Protein AF-A0A963JGD2-F1 (afdb_monomer)

Nearest PDB structures (foldseek):
  1wdj-assembly1_C  TM=8.403E-01  e=6.888E-09  Thermus thermophilus
  3ot2-assembly1_B  TM=7.541E-01  e=2.193E-08  Trichormus variabilis ATCC 29413
  6okh-assembly1_B  TM=7.681E-01  e=1.328E-07  Leptospira borgpetersenii serovar Hardjo-bovis str. JB197
  1wdj-assembly1_B  TM=8.251E-01  e=1.346E-06  Thermus thermophilus
  7zrz-assembly1_CP1  TM=4.279E-01  e=3.492E-02  Homo sapiens

Mean predicted aligned error: 2.87 Å

Solvent-accessible surface area (backbone atoms only — not comparable to full-atom values): 7872 Å² total; per-residue (Å²): 96,54,73,68,53,54,76,68,35,76,90,62,54,94,55,72,46,54,73,32,31,38,68,85,34,44,81,45,76,45,73,71,48,72,70,58,54,50,52,47,51,52,52,43,58,57,55,58,70,50,80,72,48,50,65,39,68,65,39,45,22,39,37,92,54,28,39,45,55,29,51,31,29,36,30,40,53,67,63,39,67,74,60,60,87,56,84,53,26,79,45,36,41,45,30,37,27,42,68,57,50,97,88,59,49,73,68,59,52,51,52,53,44,49,40,36,39,76,26,55,18,59,33,30,37,44,34,41,86,91,68,55,74,46,82,47,60,64,82,82,129

pLDDT: mean 95.68, std 4.85, range [54.56, 98.88]

Secondary structure (DSSP, 8-state):
--HHHHHH-GGGTT-SEEEEEETTS-EEEEE--HHHHHHHHHHHHHHTTSSSEEEEEEEEEEETTEEEEEEEEEEEHHHHHHHTT-SSBSS--SEEEEE--TT--HHHHHHHHHHHHHTT-SEEEEE-TTS-EEEE-PPP-

Sequence (141 aa):
MTWADVMAHPQLQDLPFKIELNRWGRIEMSPASNQHGKVQMDLGAELRQRPGGQVIAECSIQTSDGVRVADVAWISDARLAEMGQVTPFPHAPEVCVEIMSPGNSWAAMHIKAGLYLEAGAEEVWIQTLDGQRTVIKPPTG

Structure (mmCIF, N/CA/C/O backbone):
data_AF-A0A963JGD2-F1
#
_entry.id   AF-A0A963JGD2-F1
#
loop_
_atom_site.group_PDB
_atom_site.id
_atom_site.type_symbol
_atom_site.label_atom_id
_atom_site.label_alt_id
_atom_site.label_comp_id
_atom_site.label_asym_id
_atom_site.label_entity_id
_atom_site.label_seq_id
_atom_site.pdbx_PDB_ins_code
_atom_site.Cartn_x
_atom_site.Cartn_y
_atom_site.Cartn_z
_atom_site.occupancy
_atom_site.B_iso_or_equiv
_atom_site.auth_seq_id
_atom_site.auth_comp_id
_atom_site.auth_asym_id
_atom_site.auth_atom_id
_atom_site.pdbx_PDB_model_num
ATOM 1 N N . MET A 1 1 ? 6.480 -0.332 -20.632 1.00 85.94 1 MET A N 1
ATOM 2 C CA . MET A 1 1 ? 6.053 -1.632 -20.084 1.00 85.94 1 MET A CA 1
ATOM 3 C C . MET A 1 1 ? 4.661 -1.455 -19.502 1.00 85.94 1 MET A C 1
ATOM 5 O O . MET A 1 1 ? 4.393 -0.382 -18.973 1.00 85.94 1 MET A O 1
ATOM 9 N N . THR A 1 2 ? 3.784 -2.439 -19.661 1.00 93.81 2 THR A N 1
ATOM 10 C CA . THR A 1 2 ? 2.468 -2.531 -19.009 1.00 93.81 2 THR A CA 1
ATOM 11 C C . THR A 1 2 ? 2.561 -3.394 -17.747 1.00 93.81 2 THR A C 1
ATOM 13 O O . THR A 1 2 ? 3.553 -4.090 -17.548 1.00 93.81 2 THR A O 1
ATOM 16 N N . TRP A 1 3 ? 1.535 -3.393 -16.890 1.00 93.81 3 TRP A N 1
ATOM 17 C CA . TRP A 1 3 ? 1.520 -4.305 -15.737 1.00 93.81 3 TRP A CA 1
ATOM 18 C C . TRP A 1 3 ? 1.468 -5.779 -16.157 1.00 93.81 3 TRP A C 1
ATOM 20 O O . TRP A 1 3 ? 2.122 -6.622 -15.553 1.00 93.81 3 TRP A O 1
ATOM 30 N N . ALA A 1 4 ? 0.761 -6.082 -17.250 1.00 93.31 4 ALA A N 1
ATOM 31 C CA . ALA A 1 4 ? 0.744 -7.422 -17.827 1.00 93.31 4 ALA A CA 1
ATOM 32 C C . ALA A 1 4 ? 2.147 -7.870 -18.270 1.00 93.31 4 ALA A C 1
ATOM 34 O O . ALA A 1 4 ? 2.524 -9.013 -18.026 1.00 93.31 4 ALA A O 1
ATOM 35 N N . ASP A 1 5 ? 2.946 -6.961 -18.842 1.00 94.25 5 ASP A N 1
ATOM 36 C CA . ASP A 1 5 ? 4.339 -7.256 -19.192 1.00 94.25 5 ASP A CA 1
ATOM 37 C C . ASP A 1 5 ? 5.178 -7.552 -17.939 1.00 94.25 5 ASP A C 1
ATOM 39 O O . ASP A 1 5 ? 5.981 -8.480 -17.962 1.00 94.25 5 ASP A O 1
ATOM 43 N N . VAL A 1 6 ? 4.985 -6.798 -16.844 1.00 93.12 6 VAL A N 1
ATOM 44 C CA . VAL A 1 6 ? 5.674 -7.038 -15.559 1.00 93.12 6 VAL A CA 1
ATOM 45 C C . VAL A 1 6 ? 5.356 -8.441 -15.042 1.00 93.12 6 VAL A C 1
ATOM 47 O O . VAL A 1 6 ? 6.274 -9.207 -14.756 1.00 93.12 6 VAL A O 1
ATOM 50 N N . MET A 1 7 ? 4.070 -8.802 -14.988 1.00 92.94 7 MET A N 1
ATOM 51 C CA . MET A 1 7 ? 3.623 -10.115 -14.511 1.00 92.94 7 MET A CA 1
ATOM 52 C C . MET A 1 7 ? 4.059 -11.270 -15.414 1.00 92.94 7 MET A C 1
ATOM 54 O O . MET A 1 7 ? 4.238 -12.380 -14.928 1.00 92.94 7 MET A O 1
ATOM 58 N N . ALA A 1 8 ? 4.230 -11.041 -16.717 1.00 94.25 8 ALA A N 1
ATOM 59 C CA . ALA A 1 8 ? 4.677 -12.068 -17.653 1.00 94.25 8 ALA A CA 1
ATOM 60 C C . ALA A 1 8 ? 6.208 -12.217 -17.706 1.00 94.25 8 ALA A C 1
ATOM 62 O O . ALA A 1 8 ? 6.709 -13.198 -18.260 1.00 94.25 8 ALA A O 1
ATOM 63 N N . HIS A 1 9 ? 6.971 -11.257 -17.169 1.00 94.25 9 HIS A N 1
ATOM 64 C CA . HIS A 1 9 ? 8.422 -11.228 -17.329 1.00 94.25 9 HIS A CA 1
ATOM 65 C C . HIS A 1 9 ? 9.115 -12.248 -16.403 1.00 94.25 9 HIS A C 1
ATOM 67 O O . HIS A 1 9 ? 9.055 -12.092 -15.181 1.00 94.25 9 HIS A O 1
ATOM 73 N N . PRO A 1 10 ? 9.858 -13.245 -16.927 1.00 93.94 10 PRO A N 1
ATOM 74 C CA . PRO A 1 10 ? 10.435 -14.314 -16.102 1.00 93.94 10 PRO A CA 1
ATOM 75 C C . PRO A 1 10 ? 11.452 -13.829 -15.063 1.00 93.94 10 PRO A C 1
ATOM 77 O O . PRO A 1 10 ? 11.548 -14.389 -13.982 1.00 93.94 10 PRO A O 1
ATOM 80 N N . GLN A 1 11 ? 12.207 -12.770 -15.373 1.00 93.94 11 GLN A N 1
ATOM 81 C CA . GLN A 1 11 ? 13.227 -12.232 -14.458 1.00 93.94 11 GLN A CA 1
ATOM 82 C C . GLN A 1 11 ? 12.652 -11.345 -13.345 1.00 93.94 11 GLN A C 1
ATOM 84 O O . GLN A 1 11 ? 13.406 -10.906 -12.484 1.00 93.94 11 GLN A O 1
ATOM 89 N N . LEU A 1 12 ? 11.354 -11.024 -13.399 1.00 93.00 12 LEU A N 1
ATOM 90 C CA . LEU A 1 12 ? 10.680 -10.226 -12.371 1.00 93.00 12 LEU A CA 1
ATOM 91 C C . LEU A 1 12 ? 9.896 -11.096 -11.381 1.00 93.00 12 LEU A C 1
ATOM 93 O O . LEU A 1 12 ? 9.351 -10.569 -10.416 1.00 93.00 12 LEU A O 1
ATOM 97 N N . GLN A 1 13 ? 9.860 -12.411 -11.608 1.00 89.19 13 GLN A N 1
ATOM 98 C CA . GLN A 1 13 ? 9.226 -13.372 -10.712 1.00 89.19 13 GLN A CA 1
ATOM 99 C C . GLN A 1 13 ? 10.103 -13.633 -9.486 1.00 89.19 13 GLN A C 1
ATOM 101 O O . GLN A 1 13 ? 11.331 -13.612 -9.584 1.00 89.19 13 GLN A O 1
ATOM 106 N N . ASP A 1 14 ? 9.461 -13.899 -8.347 1.00 88.25 14 ASP A N 1
ATOM 107 C CA . ASP A 1 14 ? 10.093 -14.344 -7.093 1.00 88.25 14 ASP A CA 1
ATOM 108 C C . ASP A 1 14 ? 11.217 -13.433 -6.570 1.00 88.25 14 ASP A C 1
ATOM 110 O O . ASP A 1 14 ? 12.107 -13.849 -5.823 1.00 88.25 14 ASP A O 1
ATOM 114 N N . LEU A 1 15 ? 11.181 -12.158 -6.955 1.00 90.62 15 LEU A N 1
ATOM 115 C CA . LEU A 1 15 ? 12.125 -11.166 -6.483 1.00 90.62 15 LEU A CA 1
ATOM 116 C C . LEU A 1 15 ? 11.783 -10.724 -5.049 1.00 90.62 15 LEU A C 1
ATOM 118 O O . LEU A 1 15 ? 10.617 -10.481 -4.743 1.00 90.62 15 LEU A O 1
ATOM 122 N N . PRO A 1 16 ? 12.781 -10.502 -4.171 1.00 90.19 16 PRO A N 1
ATOM 123 C CA . PRO A 1 16 ? 12.562 -10.004 -2.810 1.00 90.19 16 PRO A CA 1
ATOM 124 C C . PRO A 1 16 ? 12.323 -8.480 -2.782 1.00 90.19 16 PRO A C 1
ATOM 126 O O . PRO A 1 16 ? 12.761 -7.786 -1.859 1.00 90.19 16 PRO A O 1
ATOM 129 N N . PHE A 1 17 ? 11.683 -7.942 -3.823 1.00 92.56 17 PHE A N 1
ATOM 130 C CA . PHE A 1 17 ? 11.399 -6.522 -3.993 1.00 92.56 17 PHE A CA 1
ATOM 131 C C . PHE A 1 17 ? 9.895 -6.316 -4.165 1.00 92.56 17 PHE A C 1
ATOM 133 O O . PHE A 1 17 ? 9.256 -7.035 -4.931 1.00 92.56 17 PHE A O 1
ATOM 140 N N . LYS A 1 18 ? 9.353 -5.267 -3.540 1.00 94.31 18 LYS A N 1
ATOM 141 C CA . LYS A 1 18 ? 8.080 -4.690 -3.981 1.00 94.31 18 LYS A CA 1
ATOM 142 C C . LYS A 1 18 ? 8.296 -4.061 -5.353 1.00 94.31 18 LYS A C 1
ATOM 144 O O . LYS A 1 18 ? 9.256 -3.307 -5.519 1.00 94.31 18 LYS A O 1
ATOM 149 N N . ILE A 1 19 ? 7.421 -4.366 -6.307 1.00 96.12 19 ILE A N 1
ATOM 150 C CA . ILE A 1 19 ? 7.488 -3.886 -7.691 1.00 96.12 19 ILE A CA 1
ATOM 151 C C . ILE A 1 19 ? 6.295 -2.973 -7.961 1.00 96.12 19 ILE A C 1
ATOM 153 O O . ILE A 1 19 ? 5.151 -3.367 -7.770 1.00 96.12 19 ILE A O 1
ATOM 157 N N . GLU A 1 20 ? 6.563 -1.772 -8.459 1.00 97.19 20 GLU A N 1
ATOM 158 C CA . GLU A 1 20 ? 5.554 -0.810 -8.907 1.00 97.19 20 GLU A CA 1
ATOM 159 C C . GLU A 1 20 ? 5.865 -0.347 -10.336 1.00 97.19 20 GLU A C 1
ATOM 161 O O . GLU A 1 20 ? 6.992 -0.494 -10.817 1.00 97.19 20 GLU A O 1
ATOM 166 N N . LEU A 1 21 ? 4.879 0.224 -11.030 1.00 97.62 21 LEU A N 1
ATOM 167 C CA . LEU A 1 21 ? 5.028 0.685 -12.409 1.00 97.62 21 LEU A CA 1
ATOM 168 C C . LEU A 1 21 ? 4.487 2.103 -12.550 1.00 97.62 21 LEU A C 1
ATOM 170 O O . LEU A 1 21 ? 3.284 2.314 -12.442 1.00 97.62 21 LEU A O 1
ATOM 174 N N . ASN A 1 22 ? 5.354 3.069 -12.843 1.00 96.69 22 ASN A N 1
ATOM 175 C CA . ASN A 1 22 ? 4.919 4.458 -12.984 1.00 96.69 22 ASN A CA 1
ATOM 176 C C . ASN A 1 22 ? 4.307 4.767 -14.368 1.00 96.69 22 ASN A C 1
ATOM 178 O O . ASN A 1 22 ? 4.368 3.951 -15.292 1.00 96.69 22 ASN A O 1
ATOM 182 N N . ARG A 1 23 ? 3.785 5.988 -14.557 1.00 95.88 23 ARG A N 1
ATOM 183 C CA . ARG A 1 23 ? 3.115 6.430 -15.800 1.00 95.88 23 ARG A CA 1
ATOM 184 C C . ARG A 1 23 ? 3.987 6.386 -17.050 1.00 95.88 23 ARG A C 1
ATOM 186 O O . ARG A 1 23 ? 3.476 6.396 -18.163 1.00 95.88 23 ARG A O 1
ATOM 193 N N . TRP A 1 24 ? 5.306 6.347 -16.878 1.00 96.75 24 TRP A N 1
ATOM 194 C CA . TRP A 1 24 ? 6.268 6.228 -17.974 1.00 96.75 24 TRP A CA 1
ATOM 195 C C . TRP A 1 24 ? 6.595 4.769 -18.308 1.00 96.75 24 TRP A C 1
ATOM 197 O O . TRP A 1 24 ? 7.491 4.503 -19.111 1.00 96.75 24 TRP A O 1
ATOM 207 N N . GLY A 1 25 ? 5.905 3.815 -17.678 1.00 94.94 25 GLY A N 1
ATOM 208 C CA . GLY A 1 25 ? 6.146 2.389 -17.831 1.00 94.94 25 GLY A CA 1
ATOM 209 C C . GLY A 1 25 ? 7.509 1.959 -17.292 1.00 94.94 25 GLY A C 1
ATOM 210 O O . GLY A 1 25 ? 8.085 1.013 -17.837 1.00 94.94 25 GLY A O 1
ATOM 211 N N . ARG A 1 26 ? 8.043 2.672 -16.286 1.00 96.81 26 ARG A N 1
ATOM 212 C CA . ARG A 1 26 ? 9.291 2.324 -15.592 1.00 96.81 26 ARG A CA 1
ATOM 213 C C . ARG A 1 26 ? 8.981 1.591 -14.298 1.00 96.81 26 ARG A C 1
ATOM 215 O O . ARG A 1 26 ? 8.106 2.016 -13.545 1.00 96.81 26 ARG A O 1
ATOM 222 N N . ILE A 1 27 ? 9.739 0.527 -14.058 1.00 96.56 27 ILE A N 1
ATOM 223 C CA . ILE A 1 27 ? 9.653 -0.237 -12.822 1.00 96.56 27 ILE A CA 1
ATOM 224 C C . ILE A 1 27 ? 10.340 0.535 -11.698 1.00 96.56 27 ILE A C 1
ATOM 226 O O . ILE A 1 27 ? 11.468 1.006 -11.855 1.00 96.56 27 ILE A O 1
ATOM 230 N N . GLU A 1 28 ? 9.667 0.613 -10.561 1.00 94.88 28 GLU A N 1
ATOM 231 C CA . GLU A 1 28 ? 10.214 1.098 -9.301 1.00 94.88 28 GLU A CA 1
ATOM 232 C C . GLU A 1 28 ? 10.250 -0.077 -8.322 1.00 94.88 28 GLU A C 1
ATOM 234 O O . GLU A 1 28 ? 9.266 -0.800 -8.182 1.00 94.88 28 GLU A O 1
ATOM 239 N N . MET A 1 29 ? 11.405 -0.302 -7.688 1.00 94.06 29 MET A N 1
ATOM 240 C CA . MET A 1 29 ? 11.613 -1.427 -6.778 1.00 94.06 29 MET A CA 1
ATOM 241 C C . MET A 1 29 ? 12.049 -0.945 -5.405 1.00 94.06 29 MET A C 1
ATOM 243 O O . MET A 1 29 ? 12.915 -0.076 -5.297 1.00 94.06 29 MET A O 1
ATOM 247 N N . SER A 1 30 ? 11.494 -1.560 -4.365 1.00 91.62 30 SER A N 1
ATOM 248 C CA . SER A 1 30 ? 11.943 -1.368 -2.984 1.00 91.62 30 SER A CA 1
ATOM 249 C C . SER A 1 30 ? 12.291 -2.721 -2.360 1.00 91.62 30 SER A C 1
ATOM 251 O O . SER A 1 30 ? 11.486 -3.645 -2.470 1.00 91.62 30 SER A O 1
ATOM 253 N N . PRO A 1 31 ? 13.474 -2.882 -1.737 1.00 92.38 31 PRO A N 1
ATOM 254 C CA . PRO A 1 31 ? 13.862 -4.144 -1.113 1.00 92.38 31 PRO A CA 1
ATOM 255 C C . PRO A 1 31 ? 12.999 -4.453 0.102 1.00 92.38 31 PRO A C 1
ATOM 257 O O . PRO A 1 31 ? 12.681 -3.560 0.889 1.00 92.38 31 PRO A O 1
ATOM 260 N N . ALA A 1 32 ? 12.700 -5.735 0.297 1.00 92.19 32 ALA A N 1
ATOM 261 C CA . ALA A 1 32 ? 12.152 -6.205 1.557 1.00 92.19 32 ALA A CA 1
ATOM 262 C C . ALA A 1 32 ? 13.120 -5.902 2.716 1.00 92.19 32 ALA A C 1
ATOM 264 O O . ALA A 1 32 ? 14.343 -6.020 2.590 1.00 92.19 32 ALA A O 1
ATOM 265 N N . SER A 1 33 ? 12.569 -5.545 3.876 1.00 93.50 33 SER A N 1
ATOM 266 C CA 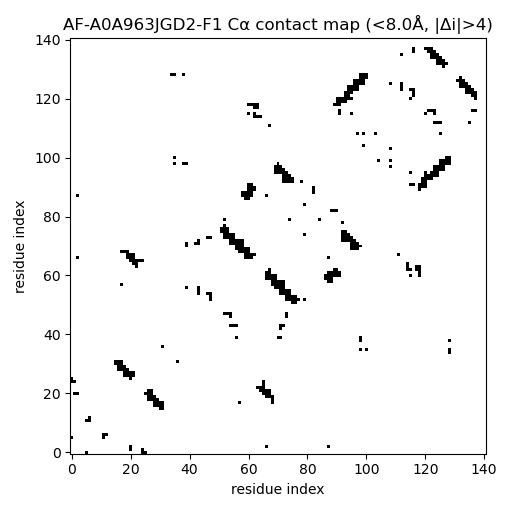. SER A 1 33 ? 13.326 -5.444 5.124 1.00 93.50 33 SER A CA 1
ATOM 267 C C . SER A 1 33 ? 12.511 -5.997 6.288 1.00 93.50 33 SER A C 1
ATOM 269 O O . SER A 1 33 ? 11.291 -5.853 6.328 1.00 93.50 33 SER A O 1
ATOM 271 N N . ASN A 1 34 ? 13.183 -6.611 7.265 1.00 95.06 34 ASN A N 1
ATOM 272 C CA . ASN A 1 34 ? 12.502 -7.272 8.384 1.00 95.06 34 ASN A CA 1
ATOM 273 C C . ASN A 1 34 ? 11.676 -6.299 9.238 1.00 95.06 34 ASN A C 1
ATOM 275 O O . ASN A 1 34 ? 10.600 -6.658 9.709 1.00 95.06 34 ASN A O 1
ATOM 279 N N . GLN A 1 35 ? 12.166 -5.070 9.437 1.00 95.44 35 GLN 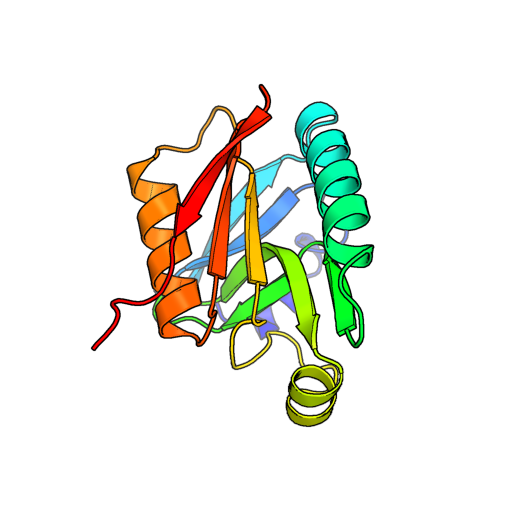A N 1
ATOM 280 C CA . GLN A 1 35 ? 11.436 -4.064 10.208 1.00 95.44 35 GLN A CA 1
ATOM 281 C C . GLN A 1 35 ? 10.164 -3.620 9.476 1.00 95.44 35 GLN A C 1
ATOM 283 O O . GLN A 1 35 ? 9.119 -3.507 10.110 1.00 95.44 35 GLN A O 1
ATOM 288 N N . HIS A 1 36 ? 10.238 -3.413 8.157 1.00 96.19 36 HIS A N 1
ATOM 289 C CA . HIS A 1 36 ? 9.068 -3.076 7.340 1.00 96.19 36 HIS A CA 1
ATOM 290 C C . HIS A 1 36 ? 8.041 -4.214 7.361 1.00 96.19 36 HIS A C 1
ATOM 292 O O . HIS A 1 36 ? 6.897 -3.978 7.737 1.00 96.19 36 HIS A O 1
ATOM 298 N N . GLY A 1 37 ? 8.472 -5.459 7.126 1.00 96.62 37 GLY A N 1
ATOM 299 C CA . GLY A 1 37 ? 7.585 -6.626 7.171 1.00 96.62 37 GLY A CA 1
ATOM 300 C C . GLY A 1 37 ? 6.922 -6.842 8.538 1.00 96.62 37 GLY A C 1
ATOM 301 O O . GLY A 1 37 ? 5.751 -7.206 8.611 1.00 96.62 37 GLY A O 1
ATOM 302 N N . LYS A 1 38 ? 7.622 -6.557 9.647 1.00 97.56 38 LYS A N 1
ATOM 303 C CA . LYS A 1 38 ? 7.010 -6.582 10.986 1.00 97.56 38 LYS A CA 1
ATOM 304 C C . LYS A 1 38 ? 5.889 -5.544 11.110 1.00 97.56 38 LYS A C 1
ATOM 306 O O . LYS A 1 38 ? 4.786 -5.893 11.518 1.00 97.56 38 LYS A O 1
ATOM 311 N N . VAL A 1 39 ? 6.158 -4.294 10.725 1.00 98.19 39 VAL A N 1
ATOM 312 C CA . VAL A 1 39 ? 5.163 -3.208 10.767 1.00 98.19 39 VAL A CA 1
ATOM 313 C C . VAL A 1 39 ? 3.970 -3.526 9.859 1.00 98.19 39 VAL A C 1
ATOM 315 O O . VAL A 1 39 ? 2.828 -3.317 10.259 1.00 98.19 39 VAL A O 1
ATOM 318 N N . GLN A 1 40 ? 4.212 -4.100 8.680 1.00 98.25 40 GLN A N 1
ATOM 319 C CA . GLN A 1 40 ? 3.171 -4.562 7.759 1.00 98.25 40 GLN A CA 1
ATOM 320 C C . GLN A 1 40 ? 2.240 -5.587 8.418 1.00 98.25 40 GLN A C 1
A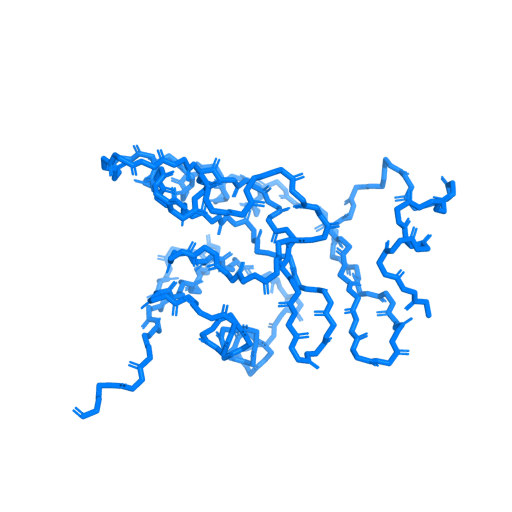TOM 322 O O . GLN A 1 40 ? 1.018 -5.469 8.318 1.00 98.25 40 GLN A O 1
ATOM 327 N N . MET A 1 41 ? 2.797 -6.560 9.146 1.00 98.25 41 MET A N 1
ATOM 328 C CA . MET A 1 41 ? 2.004 -7.560 9.862 1.00 98.25 41 MET A CA 1
ATOM 329 C C . MET A 1 41 ? 1.203 -6.965 11.021 1.00 98.25 41 MET A C 1
ATOM 331 O O . MET A 1 41 ? 0.035 -7.327 11.186 1.00 98.25 41 MET A O 1
ATOM 335 N N . ASP A 1 42 ? 1.792 -6.043 11.784 1.00 98.31 42 ASP A N 1
ATOM 336 C CA . ASP A 1 42 ? 1.119 -5.364 12.897 1.00 98.31 42 ASP A CA 1
ATOM 337 C C . ASP A 1 42 ? -0.072 -4.526 12.388 1.00 98.31 42 ASP A C 1
ATOM 339 O O . ASP A 1 42 ? -1.189 -4.649 12.896 1.00 98.31 42 ASP A O 1
ATOM 343 N N . LEU A 1 43 ? 0.127 -3.751 11.315 1.00 98.62 43 LEU A N 1
ATOM 344 C CA . LEU A 1 43 ? -0.932 -2.972 10.659 1.00 98.62 43 LEU A CA 1
ATOM 345 C C . LEU A 1 43 ? -2.014 -3.864 10.048 1.00 98.62 43 LEU A C 1
ATOM 347 O O . LEU A 1 43 ? -3.203 -3.568 10.152 1.00 98.62 43 LEU A O 1
ATOM 351 N N . GLY A 1 44 ? -1.619 -4.975 9.423 1.00 98.62 44 GLY A N 1
ATOM 352 C CA . GLY A 1 44 ? -2.566 -5.946 8.892 1.00 98.62 44 GLY A CA 1
ATOM 353 C C . GLY A 1 44 ? -3.416 -6.584 9.991 1.00 98.62 44 GLY A C 1
ATOM 354 O O . GLY A 1 44 ? -4.615 -6.783 9.805 1.00 98.62 44 GLY A O 1
ATOM 355 N N . ALA A 1 45 ? -2.831 -6.881 11.154 1.00 98.44 45 ALA A N 1
ATOM 356 C CA . ALA A 1 45 ? -3.565 -7.385 12.313 1.00 98.44 45 ALA A CA 1
ATOM 357 C C . ALA A 1 45 ? -4.531 -6.339 12.888 1.00 98.44 45 ALA A C 1
ATOM 359 O O . ALA A 1 45 ? -5.652 -6.692 13.248 1.00 98.44 45 ALA A O 1
ATOM 360 N N . GLU A 1 46 ? -4.131 -5.067 12.931 1.00 98.31 46 GLU A N 1
ATOM 361 C CA . GLU A 1 46 ? -5.008 -3.963 13.326 1.00 98.31 46 GLU A CA 1
ATOM 362 C C . GLU A 1 46 ? -6.200 -3.825 12.370 1.00 98.31 46 GLU A C 1
ATOM 364 O O . GLU A 1 46 ? -7.351 -3.838 12.804 1.00 98.31 46 GLU A O 1
ATOM 369 N N . LEU A 1 47 ? -5.950 -3.766 11.059 1.00 98.31 47 LEU A N 1
ATOM 370 C CA . LEU A 1 47 ? -7.009 -3.628 10.059 1.00 98.31 47 LEU A CA 1
ATOM 371 C C . LEU A 1 47 ? -7.967 -4.824 10.035 1.00 98.31 47 LEU A C 1
ATOM 373 O O . LEU A 1 47 ? -9.157 -4.635 9.792 1.00 98.31 47 LEU A O 1
ATOM 377 N N . ARG A 1 48 ? -7.494 -6.038 10.353 1.00 97.50 48 ARG A N 1
ATOM 378 C CA . ARG A 1 48 ? -8.351 -7.233 10.479 1.00 97.50 48 ARG A CA 1
ATOM 379 C C . ARG A 1 48 ? -9.397 -7.126 11.588 1.00 97.50 48 ARG A C 1
ATOM 381 O O . ARG A 1 48 ? -10.345 -7.902 11.580 1.00 97.50 48 ARG A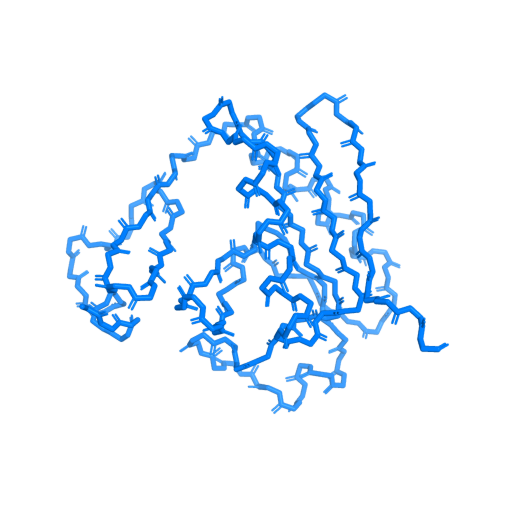 O 1
ATOM 388 N N . GLN A 1 49 ? -9.248 -6.199 12.535 1.00 97.69 49 GLN A N 1
ATOM 389 C CA . GLN A 1 49 ? -10.259 -5.966 13.570 1.00 97.69 49 GLN A CA 1
ATOM 390 C C . GLN A 1 49 ? -11.503 -5.249 13.021 1.00 97.69 49 GLN A C 1
ATOM 392 O O . GLN A 1 49 ? -12.546 -5.252 13.677 1.00 97.69 49 GLN A O 1
ATOM 397 N N . ARG A 1 50 ? -11.421 -4.639 11.829 1.00 96.94 50 ARG A N 1
ATOM 398 C CA . ARG A 1 50 ? -12.567 -4.001 11.170 1.00 96.94 50 ARG A CA 1
ATOM 399 C C . ARG A 1 50 ? -13.519 -5.086 10.635 1.00 96.94 50 ARG A C 1
ATOM 401 O O . ARG A 1 50 ? -13.070 -5.968 9.901 1.00 96.94 50 ARG A O 1
ATOM 408 N N . PRO A 1 51 ? -14.819 -5.045 10.977 1.00 95.69 51 PRO A N 1
ATOM 409 C CA . PRO A 1 51 ? -15.781 -6.048 10.526 1.00 95.69 51 PRO A CA 1
ATOM 410 C C . PRO A 1 51 ? -16.133 -5.880 9.040 1.00 95.69 51 PRO A C 1
ATOM 412 O O . PRO A 1 51 ? -16.104 -4.767 8.523 1.00 95.69 51 PRO A O 1
ATOM 415 N N . GLY A 1 52 ? -16.547 -6.972 8.386 1.00 96.44 52 GLY A N 1
ATOM 416 C CA . GLY A 1 52 ? -17.149 -6.935 7.043 1.00 96.44 52 GLY A CA 1
ATOM 417 C C . GLY A 1 52 ? -16.171 -6.622 5.910 1.00 96.44 52 GLY A C 1
ATOM 418 O O . GLY A 1 52 ? -16.498 -5.844 5.012 1.00 96.44 52 GLY A O 1
ATOM 419 N N . GLY A 1 53 ? -14.961 -7.175 5.974 1.00 97.06 53 GLY A N 1
ATOM 420 C CA . GLY A 1 53 ? -13.960 -6.990 4.935 1.00 97.06 53 GLY A CA 1
ATOM 421 C C . GLY A 1 53 ? -12.735 -7.877 5.105 1.00 97.06 53 GLY A C 1
ATOM 422 O O . GLY A 1 53 ? -12.634 -8.684 6.032 1.00 97.06 53 GLY A O 1
ATOM 423 N N . GLN A 1 54 ? -11.783 -7.699 4.197 1.00 97.69 54 GLN A N 1
ATOM 424 C CA . GLN A 1 54 ? -10.550 -8.470 4.114 1.00 97.69 54 GLN A CA 1
ATOM 425 C C . GLN A 1 54 ? -9.330 -7.552 4.132 1.00 97.69 54 GLN A C 1
ATOM 427 O O . GLN A 1 54 ? -9.391 -6.392 3.733 1.00 97.69 54 GLN A O 1
ATOM 432 N N . VAL A 1 55 ? -8.203 -8.096 4.591 1.00 98.50 55 VAL A N 1
ATOM 433 C CA . VAL A 1 55 ? -6.905 -7.415 4.559 1.00 98.50 55 VAL A CA 1
ATOM 434 C C . VAL A 1 55 ? -6.031 -8.056 3.496 1.00 98.50 55 VAL A C 1
ATOM 436 O O . VAL A 1 55 ? -5.845 -9.274 3.502 1.00 98.50 55 VAL A O 1
ATOM 439 N N . ILE A 1 56 ? -5.474 -7.225 2.623 1.00 97.88 56 ILE A N 1
ATOM 440 C CA . ILE A 1 56 ? -4.612 -7.622 1.512 1.00 97.88 56 ILE A CA 1
ATOM 441 C C . ILE A 1 56 ? -3.239 -6.988 1.735 1.00 97.88 56 ILE A C 1
ATOM 443 O O . ILE A 1 56 ? -3.138 -5.782 1.953 1.00 97.88 56 ILE A 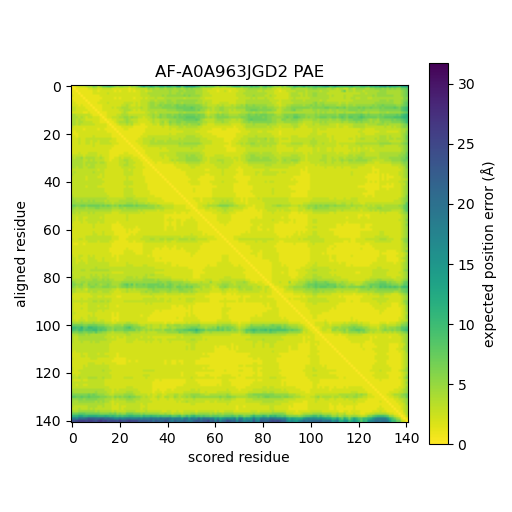O 1
ATOM 447 N N . ALA A 1 57 ? -2.191 -7.806 1.703 1.00 97.44 57 ALA A N 1
ATOM 448 C CA . ALA A 1 57 ? -0.813 -7.330 1.644 1.00 97.44 57 ALA A CA 1
ATOM 449 C C . ALA A 1 57 ? -0.408 -7.134 0.178 1.00 97.44 57 ALA A C 1
ATOM 451 O O . ALA A 1 57 ? -0.885 -7.878 -0.678 1.00 97.44 57 ALA A O 1
ATOM 452 N N . GLU A 1 58 ? 0.469 -6.167 -0.095 1.00 96.81 58 GLU A N 1
ATOM 453 C CA . GLU A 1 58 ? 0.982 -5.890 -1.449 1.00 96.81 58 GLU A CA 1
ATOM 454 C C . GLU A 1 58 ? -0.150 -5.707 -2.482 1.00 96.81 58 GLU A C 1
ATOM 456 O O . GLU A 1 58 ? -0.200 -6.342 -3.538 1.00 96.81 58 GLU A O 1
ATOM 461 N N . CYS A 1 59 ? -1.110 -4.838 -2.158 1.00 97.88 59 CYS A N 1
ATOM 462 C CA . CYS A 1 59 ? -2.312 -4.632 -2.958 1.00 97.88 59 CYS A CA 1
ATOM 463 C C . CYS A 1 59 ? -2.017 -3.761 -4.190 1.00 97.88 59 CYS A C 1
ATOM 465 O O . CYS A 1 59 ? -1.835 -2.548 -4.069 1.00 97.88 59 CYS A O 1
ATOM 467 N N . SER A 1 60 ? -1.974 -4.373 -5.379 1.00 98.12 60 SER A N 1
ATOM 468 C CA . SER A 1 60 ? -1.766 -3.676 -6.655 1.00 98.12 60 SER A CA 1
ATOM 469 C C . SER A 1 60 ? -3.019 -2.920 -7.104 1.00 98.12 60 SER A C 1
ATOM 471 O O . SER A 1 60 ? -4.068 -3.534 -7.308 1.00 98.12 60 SER A O 1
ATOM 473 N N . ILE A 1 61 ? -2.893 -1.614 -7.325 1.00 98.56 61 ILE A N 1
ATOM 474 C CA . ILE A 1 61 ? -3.984 -0.693 -7.651 1.00 98.56 61 ILE A CA 1
ATOM 475 C C . ILE A 1 61 ? -3.617 0.082 -8.918 1.00 98.56 61 ILE A C 1
ATOM 477 O O . ILE A 1 61 ? -2.525 0.650 -9.028 1.00 98.56 61 ILE A O 1
ATOM 481 N N . GLN A 1 62 ? -4.535 0.123 -9.880 1.00 98.19 62 GLN A N 1
ATOM 482 C CA . GLN A 1 62 ? -4.428 0.995 -11.041 1.00 98.19 62 GLN A CA 1
ATOM 483 C C . GLN A 1 62 ? -4.675 2.446 -10.613 1.00 98.19 62 GLN A C 1
ATOM 485 O O . GLN A 1 62 ? -5.701 2.772 -10.027 1.00 98.19 62 GLN A O 1
ATOM 490 N N . THR A 1 63 ? -3.738 3.330 -10.941 1.00 98.38 63 THR A N 1
ATOM 491 C CA . THR A 1 63 ? -3.805 4.769 -10.650 1.00 98.38 63 THR A CA 1
ATOM 492 C C . THR A 1 63 ? -3.541 5.587 -11.915 1.00 98.38 63 THR A C 1
ATOM 494 O O . THR A 1 63 ? -3.138 5.042 -12.952 1.00 98.38 63 THR A O 1
ATOM 497 N N . SER A 1 64 ? -3.722 6.908 -11.829 1.00 97.56 64 SER A N 1
ATOM 498 C CA . SER A 1 64 ? -3.344 7.853 -12.889 1.00 97.56 64 SER A CA 1
ATOM 499 C C . SER A 1 64 ? -1.829 7.874 -13.156 1.00 97.56 64 SER A C 1
ATOM 501 O O . SER A 1 64 ? -1.396 8.214 -14.258 1.00 97.56 64 SER A O 1
ATOM 503 N N . ASP A 1 65 ? -1.015 7.440 -12.186 1.00 97.38 65 ASP A N 1
ATOM 504 C CA . ASP A 1 65 ? 0.438 7.339 -12.308 1.00 97.38 65 ASP A CA 1
ATOM 505 C C . ASP A 1 65 ? 0.922 5.919 -12.650 1.00 97.38 65 ASP A C 1
ATOM 507 O O . ASP A 1 65 ? 2.087 5.611 -12.439 1.00 97.38 65 ASP A O 1
ATOM 511 N N . GLY A 1 66 ? 0.059 5.036 -13.159 1.00 97.88 66 GLY A N 1
ATOM 512 C CA . GLY A 1 66 ? 0.389 3.627 -13.406 1.00 97.88 66 GLY A CA 1
ATOM 513 C C . GLY A 1 66 ? -0.057 2.711 -12.263 1.00 97.88 66 GLY A C 1
ATOM 514 O O . GLY A 1 66 ? -1.048 3.001 -11.597 1.00 97.88 66 GLY A O 1
ATOM 515 N N . VAL A 1 67 ? 0.626 1.587 -12.045 1.00 98.38 67 VAL A N 1
ATOM 516 C CA . VAL A 1 67 ? 0.271 0.635 -10.980 1.00 98.38 67 VAL A CA 1
ATOM 517 C C . VAL A 1 67 ? 1.089 0.911 -9.731 1.00 98.38 67 VAL A C 1
ATOM 519 O O . VAL A 1 67 ? 2.320 0.826 -9.743 1.00 98.38 67 VAL A O 1
ATOM 522 N N . ARG A 1 68 ? 0.377 1.214 -8.646 1.00 98.31 68 ARG A N 1
ATOM 523 C CA . ARG A 1 68 ? 0.939 1.402 -7.311 1.00 98.31 68 ARG A CA 1
ATOM 524 C C . ARG A 1 68 ? 0.535 0.254 -6.408 1.00 98.31 68 ARG A C 1
ATOM 526 O O . ARG A 1 68 ? -0.544 -0.306 -6.568 1.00 98.31 68 ARG A O 1
ATOM 533 N N . VAL A 1 69 ? 1.427 -0.117 -5.499 1.00 98.25 69 VAL A N 1
ATOM 534 C CA . VAL A 1 69 ? 1.235 -1.265 -4.609 1.00 98.25 69 VAL A CA 1
ATOM 535 C C . VAL A 1 69 ? 1.229 -0.780 -3.167 1.00 98.25 69 VAL A C 1
ATOM 537 O O . VAL A 1 69 ? 2.263 -0.319 -2.665 1.00 98.25 69 VAL A O 1
ATOM 540 N N . ALA A 1 70 ? 0.058 -0.862 -2.532 1.00 98.50 70 ALA A N 1
ATOM 541 C CA . ALA A 1 70 ? -0.109 -0.541 -1.120 1.00 98.50 70 ALA A CA 1
ATOM 542 C C . ALA A 1 70 ? 0.488 -1.662 -0.268 1.00 98.50 70 ALA A C 1
ATOM 544 O O . ALA A 1 70 ? 0.227 -2.837 -0.533 1.00 98.50 70 ALA A O 1
ATOM 545 N N . ASP A 1 71 ? 1.257 -1.307 0.764 1.00 9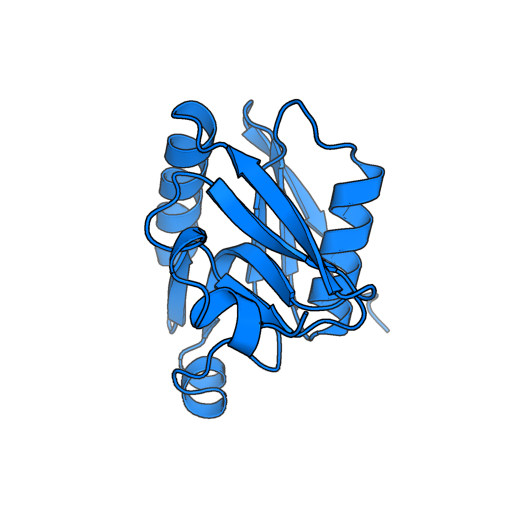8.50 71 ASP A N 1
ATOM 546 C CA . ASP A 1 71 ? 1.880 -2.301 1.651 1.00 98.50 71 ASP A CA 1
ATOM 547 C C . ASP A 1 71 ? 0.802 -3.134 2.353 1.00 98.50 71 ASP A C 1
ATOM 549 O O . ASP A 1 71 ? 0.897 -4.359 2.451 1.00 98.50 71 ASP A O 1
ATOM 553 N N . VAL A 1 72 ? -0.261 -2.467 2.809 1.00 98.75 72 VAL A N 1
ATOM 554 C CA . VAL A 1 72 ? -1.450 -3.106 3.375 1.00 98.75 72 VAL A CA 1
ATOM 555 C C . VAL A 1 72 ? -2.685 -2.369 2.883 1.00 98.75 72 VAL A C 1
ATOM 557 O O . VAL A 1 72 ? -2.692 -1.145 2.792 1.00 98.75 72 VAL A O 1
ATOM 560 N N . ALA A 1 73 ? -3.756 -3.098 2.608 1.00 98.75 73 ALA A N 1
ATOM 561 C CA . ALA A 1 73 ? -5.059 -2.521 2.342 1.00 98.75 73 ALA A CA 1
ATOM 562 C C . ALA A 1 73 ? -6.154 -3.270 3.102 1.00 98.75 73 ALA A C 1
ATOM 564 O O . ALA A 1 73 ? -6.050 -4.478 3.319 1.00 98.75 73 ALA A O 1
ATOM 565 N N . TRP A 1 74 ? -7.211 -2.556 3.481 1.00 98.81 74 TRP A N 1
ATOM 566 C CA . TRP A 1 74 ? -8.472 -3.154 3.908 1.00 98.81 74 TRP A CA 1
ATOM 567 C C . TRP A 1 74 ? -9.542 -2.844 2.870 1.00 98.81 74 TRP A C 1
ATOM 569 O O . TRP A 1 74 ? -9.690 -1.693 2.455 1.00 98.81 74 TRP A O 1
ATOM 579 N N . ILE A 1 75 ? -10.267 -3.883 2.472 1.00 98.50 75 ILE A N 1
ATOM 580 C CA . ILE A 1 75 ? -11.339 -3.825 1.486 1.00 98.50 75 ILE A CA 1
ATOM 581 C C . ILE A 1 75 ? -12.620 -4.396 2.087 1.00 98.50 75 ILE A C 1
ATOM 583 O O . ILE A 1 75 ? -12.583 -5.478 2.676 1.00 98.50 75 ILE A O 1
ATOM 587 N N . SER A 1 76 ? -13.749 -3.703 1.943 1.00 98.31 76 SER A N 1
ATOM 588 C CA . SER A 1 76 ? -15.038 -4.243 2.393 1.00 98.31 76 SER A CA 1
ATOM 589 C C . SER A 1 76 ? -15.476 -5.443 1.549 1.00 98.31 76 SER A C 1
ATOM 591 O O . SER A 1 76 ? -15.118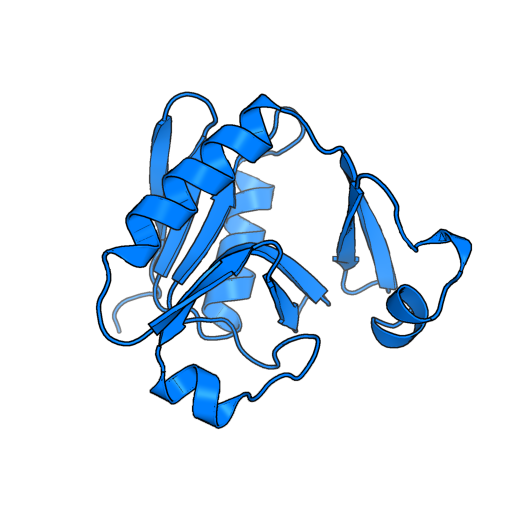 -5.561 0.376 1.00 98.31 76 SER A O 1
ATOM 593 N N . ASP A 1 77 ? -16.309 -6.323 2.111 1.00 97.94 77 ASP A N 1
ATOM 594 C CA . ASP A 1 77 ? -16.861 -7.459 1.357 1.00 97.94 77 ASP A CA 1
ATOM 595 C C . ASP A 1 77 ? -17.668 -6.995 0.132 1.00 97.94 77 ASP A C 1
ATOM 597 O O . ASP A 1 77 ? -17.649 -7.648 -0.911 1.00 97.94 77 ASP A O 1
ATOM 601 N N . ALA A 1 78 ? -18.339 -5.842 0.234 1.00 97.50 78 ALA A N 1
ATOM 602 C CA . ALA A 1 78 ? -19.096 -5.246 -0.864 1.00 97.50 78 ALA A CA 1
ATOM 603 C C . ALA A 1 78 ? -18.175 -4.777 -2.001 1.00 97.50 78 ALA A C 1
ATOM 605 O O . ALA A 1 78 ? -18.355 -5.197 -3.144 1.00 97.50 78 ALA A O 1
ATOM 606 N N . ARG A 1 79 ? -17.144 -3.979 -1.691 1.00 97.25 79 ARG A N 1
ATOM 607 C CA . ARG A 1 79 ? -16.189 -3.493 -2.699 1.00 97.25 79 ARG A CA 1
ATOM 608 C C . ARG A 1 79 ? -15.369 -4.634 -3.302 1.00 97.25 79 ARG A C 1
ATOM 610 O O . ARG A 1 79 ? -15.069 -4.622 -4.495 1.00 97.25 79 ARG A O 1
ATOM 617 N N . LEU A 1 80 ? -15.050 -5.661 -2.513 1.00 96.88 80 LEU A N 1
ATOM 618 C CA . LEU A 1 80 ? -14.390 -6.862 -3.021 1.00 96.88 80 LEU A CA 1
ATOM 619 C C . LEU A 1 80 ? -15.296 -7.659 -3.968 1.00 96.88 80 LEU A C 1
ATOM 621 O O . LEU A 1 80 ? -14.815 -8.146 -4.989 1.00 96.88 80 LEU A O 1
ATOM 625 N N . ALA A 1 81 ? -16.593 -7.777 -3.673 1.00 96.69 81 ALA A N 1
ATOM 626 C CA . ALA A 1 81 ? -17.542 -8.441 -4.566 1.00 96.69 81 ALA A CA 1
ATOM 627 C C . ALA A 1 81 ? -17.670 -7.722 -5.921 1.00 96.69 81 ALA A C 1
ATOM 629 O O . ALA A 1 81 ? -17.843 -8.382 -6.944 1.00 96.69 81 ALA A O 1
ATOM 630 N N . GLU A 1 82 ? -17.542 -6.392 -5.940 1.00 95.44 82 GLU A N 1
ATOM 631 C CA . GLU A 1 82 ? -17.548 -5.587 -7.167 1.00 95.44 82 GLU A CA 1
ATOM 632 C C . GLU A 1 82 ? -16.263 -5.752 -7.992 1.00 95.44 82 GLU A C 1
ATOM 634 O O . GLU A 1 82 ? -16.328 -5.899 -9.212 1.00 95.44 82 GLU A O 1
ATOM 639 N N . MET A 1 83 ? -15.092 -5.741 -7.345 1.00 93.88 83 MET A N 1
ATOM 640 C CA . MET A 1 83 ? -13.801 -5.809 -8.046 1.00 93.88 83 MET A CA 1
ATOM 641 C C . MET A 1 83 ? -13.355 -7.239 -8.381 1.00 93.88 83 MET A C 1
ATOM 643 O O . MET A 1 83 ? -12.566 -7.444 -9.306 1.00 93.88 83 MET A O 1
ATOM 647 N N . GLY A 1 84 ? -13.847 -8.245 -7.658 1.00 92.38 84 GLY A N 1
ATOM 648 C CA . GLY A 1 84 ? -13.446 -9.638 -7.829 1.00 92.38 84 GLY A CA 1
ATOM 649 C C . GLY A 1 84 ? -11.974 -9.873 -7.472 1.00 92.38 84 GLY A C 1
ATOM 650 O O . GLY A 1 84 ? -11.476 -9.380 -6.466 1.00 92.38 84 GLY A O 1
ATOM 651 N N . GLN A 1 85 ? -11.273 -10.660 -8.293 1.00 89.94 85 GLN A N 1
ATOM 652 C CA . GLN A 1 85 ? -9.861 -11.035 -8.092 1.00 89.94 85 GLN A CA 1
ATOM 653 C C . GLN A 1 85 ? -8.946 -10.492 -9.201 1.00 89.94 85 GLN A C 1
ATOM 655 O O . GLN A 1 85 ? -7.929 -11.097 -9.537 1.00 89.94 85 GLN A O 1
ATOM 660 N N . VAL A 1 86 ? -9.336 -9.382 -9.831 1.00 94.00 86 VAL A N 1
ATOM 661 C CA . VAL A 1 86 ? -8.550 -8.787 -10.918 1.00 94.00 86 VAL A CA 1
ATOM 662 C C . VAL A 1 86 ? -7.244 -8.193 -10.392 1.00 94.00 86 VAL A C 1
ATOM 664 O O . VAL A 1 86 ? -7.189 -7.659 -9.286 1.00 94.00 86 VAL A O 1
ATOM 667 N N . THR A 1 87 ? -6.191 -8.266 -11.205 1.00 93.31 87 THR A N 1
ATOM 668 C CA . THR A 1 87 ? -4.909 -7.617 -10.921 1.00 93.31 87 THR A CA 1
ATOM 669 C C . THR A 1 87 ? -4.476 -6.746 -12.110 1.00 93.31 87 THR A C 1
ATOM 671 O O . THR A 1 87 ? -4.435 -7.237 -13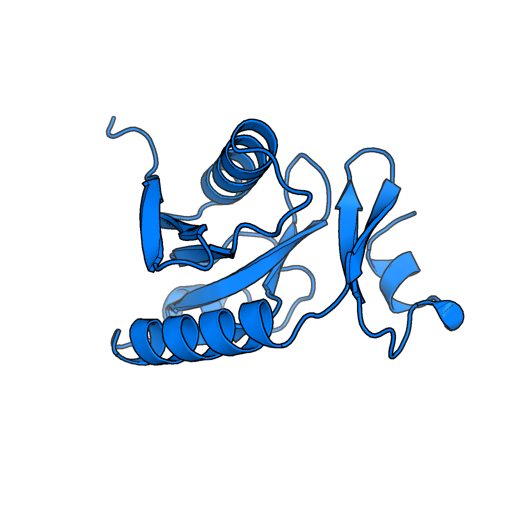.243 1.00 93.31 87 THR A O 1
ATOM 674 N N . PRO A 1 88 ? -4.170 -5.453 -11.885 1.00 97.06 88 PRO A N 1
ATOM 675 C CA . PRO A 1 88 ? -4.369 -4.718 -10.630 1.00 97.06 88 PRO A CA 1
ATOM 676 C C . PRO A 1 88 ? -5.863 -4.463 -10.351 1.00 97.06 88 PRO A C 1
ATOM 678 O O . PRO A 1 88 ? -6.690 -4.581 -11.257 1.00 97.06 88 PRO A O 1
ATOM 681 N N . PHE A 1 89 ? -6.217 -4.066 -9.125 1.00 98.12 89 PHE A N 1
ATOM 682 C CA . PHE A 1 89 ? -7.562 -3.552 -8.873 1.00 98.12 89 PHE A CA 1
ATOM 683 C C . PHE A 1 89 ? -7.793 -2.247 -9.647 1.00 98.12 89 PHE A C 1
ATOM 685 O O . PHE A 1 89 ? -6.911 -1.384 -9.656 1.00 98.12 89 PHE A O 1
ATOM 692 N N . PRO A 1 90 ? -8.962 -2.074 -10.291 1.00 97.06 90 PRO A N 1
ATOM 693 C CA . PRO A 1 90 ? -9.270 -0.872 -11.064 1.00 97.06 90 PRO A CA 1
ATOM 694 C C . PRO A 1 90 ? -9.524 0.352 -10.175 1.00 97.06 90 PRO A C 1
ATOM 696 O O . PRO A 1 90 ? -9.377 1.480 -10.639 1.00 97.06 90 PRO A O 1
ATOM 699 N N . HIS A 1 91 ? -9.887 0.125 -8.912 1.00 97.19 91 HIS A N 1
ATOM 700 C CA . HIS A 1 91 ? -10.111 1.141 -7.891 1.00 97.19 91 HIS A CA 1
ATOM 701 C C . HIS A 1 91 ? -9.383 0.754 -6.604 1.00 97.19 91 HIS A C 1
ATOM 703 O O . HIS A 1 91 ? -9.076 -0.416 -6.369 1.00 97.19 91 HIS A O 1
ATOM 709 N N . ALA A 1 92 ? -9.093 1.739 -5.763 1.00 98.31 92 ALA A N 1
ATOM 710 C CA . ALA A 1 92 ? -8.461 1.485 -4.482 1.00 98.31 92 ALA A CA 1
ATOM 711 C C . ALA A 1 92 ? -9.459 0.861 -3.480 1.00 98.31 92 ALA A C 1
ATOM 713 O O . ALA A 1 92 ? -10.635 1.252 -3.434 1.00 98.31 92 ALA A O 1
ATOM 714 N N . PRO A 1 93 ? -8.999 -0.068 -2.624 1.00 98.56 93 PRO A N 1
ATOM 715 C CA . PRO A 1 93 ? -9.693 -0.409 -1.387 1.00 98.56 93 PRO A CA 1
ATOM 716 C C . PRO A 1 93 ? -10.006 0.827 -0.537 1.00 98.56 93 PRO A C 1
ATOM 718 O O . PRO A 1 93 ? -9.321 1.846 -0.637 1.00 98.56 93 PRO A O 1
ATOM 721 N N . GLU A 1 94 ? -11.015 0.729 0.330 1.00 98.50 94 GLU A N 1
ATOM 722 C CA . GLU A 1 94 ? -11.441 1.830 1.199 1.00 98.50 94 GLU A CA 1
ATOM 723 C C . GLU A 1 94 ? -10.287 2.365 2.050 1.00 98.50 94 GLU A C 1
ATOM 725 O O . GLU A 1 94 ? -10.153 3.579 2.204 1.00 98.50 94 GLU A O 1
ATOM 730 N N . VAL A 1 95 ? -9.442 1.469 2.574 1.00 98.75 95 VAL A N 1
ATOM 731 C CA . VAL A 1 95 ? -8.259 1.845 3.352 1.00 98.75 95 VAL A CA 1
ATOM 732 C C . VAL A 1 95 ? -7.005 1.334 2.664 1.00 98.75 95 VAL A C 1
ATOM 734 O O . VAL A 1 95 ? -6.841 0.128 2.489 1.00 98.75 95 VAL A O 1
ATOM 737 N N . CYS A 1 96 ? -6.089 2.241 2.337 1.00 98.88 96 CYS A N 1
ATOM 738 C CA . CYS A 1 96 ? -4.757 1.911 1.830 1.00 98.88 96 CYS A CA 1
ATOM 739 C C . CYS A 1 96 ? -3.683 2.365 2.823 1.00 98.88 96 CYS A C 1
ATOM 741 O O . CYS A 1 96 ? -3.817 3.406 3.460 1.00 98.88 96 CYS A O 1
ATOM 743 N N . VAL A 1 97 ? -2.600 1.608 2.959 1.00 98.81 97 VAL A N 1
ATOM 744 C CA . VAL A 1 97 ? -1.515 1.911 3.897 1.00 98.81 97 VAL A CA 1
ATOM 745 C C . VAL A 1 97 ? -0.165 1.827 3.198 1.00 98.81 97 VAL A C 1
ATOM 747 O O . VAL A 1 97 ? 0.133 0.853 2.509 1.00 98.81 97 VAL A O 1
ATOM 750 N N . GLU A 1 98 ? 0.664 2.841 3.429 1.00 98.56 98 GLU A N 1
ATOM 751 C CA . GLU A 1 98 ? 2.081 2.875 3.073 1.00 98.56 98 GLU A CA 1
ATOM 752 C C . GLU A 1 98 ? 2.934 2.972 4.332 1.00 98.56 98 GLU A C 1
ATOM 754 O O . GLU A 1 98 ? 2.632 3.726 5.262 1.00 98.56 98 GLU A O 1
ATOM 759 N N . ILE A 1 99 ? 4.040 2.242 4.342 1.00 98.31 99 ILE A N 1
ATOM 760 C CA . ILE A 1 99 ? 5.026 2.250 5.409 1.00 98.31 99 ILE A CA 1
ATOM 761 C C . ILE A 1 99 ? 6.267 2.986 4.902 1.00 98.31 99 ILE A C 1
ATOM 763 O O . ILE A 1 99 ? 6.924 2.574 3.944 1.00 98.31 99 ILE A O 1
ATOM 767 N N . MET A 1 100 ? 6.620 4.075 5.580 1.00 96.25 100 MET A N 1
ATOM 768 C CA . MET A 1 100 ? 7.796 4.876 5.264 1.00 96.25 100 MET A CA 1
ATOM 769 C C . MET A 1 100 ? 9.066 4.033 5.419 1.00 96.25 100 MET A C 1
ATOM 771 O O . MET A 1 100 ? 9.389 3.581 6.515 1.00 96.25 100 MET A O 1
ATOM 775 N N . SER A 1 101 ? 9.824 3.876 4.339 1.00 90.75 101 SER A N 1
ATOM 776 C CA . SER A 1 101 ? 11.152 3.254 4.348 1.00 90.75 101 SER A CA 1
ATOM 777 C C . SER A 1 101 ? 12.263 4.316 4.301 1.00 90.75 101 SER A C 1
ATOM 779 O O . SER A 1 101 ? 12.003 5.440 3.870 1.00 90.75 101 SER A O 1
ATOM 781 N N . PRO A 1 102 ? 13.521 4.004 4.685 1.00 84.81 102 PRO A N 1
ATOM 782 C CA . PRO A 1 102 ? 14.608 4.995 4.767 1.00 84.81 102 PRO A CA 1
ATOM 783 C C . PRO A 1 102 ? 14.877 5.801 3.485 1.00 84.81 102 PRO A C 1
ATOM 785 O O . PRO A 1 102 ? 15.398 6.909 3.557 1.00 84.81 102 PRO A O 1
ATOM 788 N N . GLY A 1 103 ? 14.535 5.254 2.313 1.00 83.62 103 GLY A N 1
ATOM 789 C CA . GLY A 1 103 ? 14.673 5.931 1.019 1.00 83.62 103 GLY A CA 1
ATOM 790 C C . GLY A 1 103 ? 13.461 6.766 0.591 1.00 83.62 103 GLY A C 1
ATOM 791 O O . GLY A 1 103 ? 13.513 7.414 -0.453 1.00 83.62 103 GLY A O 1
ATOM 792 N N . ASN A 1 104 ? 12.358 6.749 1.344 1.00 91.44 104 ASN A N 1
ATOM 793 C CA . ASN A 1 104 ? 11.166 7.512 1.001 1.00 91.44 104 ASN A CA 1
ATOM 794 C C . ASN A 1 104 ? 11.254 8.950 1.515 1.00 91.44 104 ASN A C 1
ATOM 796 O O . ASN A 1 104 ? 11.770 9.229 2.595 1.00 91.44 104 ASN A O 1
ATOM 800 N N . SER A 1 105 ? 10.690 9.872 0.737 1.00 94.81 105 SER A N 1
ATOM 801 C CA . SER A 1 105 ? 10.407 11.228 1.196 1.00 94.81 105 SER A CA 1
ATOM 802 C C . SER A 1 105 ? 8.927 11.362 1.537 1.00 94.81 105 SER A C 1
ATOM 804 O O . SER A 1 105 ? 8.070 10.733 0.912 1.00 94.81 105 SER A O 1
ATOM 806 N N . TRP A 1 106 ? 8.608 12.254 2.476 1.00 96.06 106 TRP A N 1
ATOM 807 C CA . TRP A 1 106 ? 7.221 12.609 2.777 1.00 96.06 106 TRP A CA 1
ATOM 808 C C . TRP A 1 106 ? 6.458 13.088 1.544 1.00 96.06 106 TRP A C 1
ATOM 810 O O . TRP A 1 106 ? 5.290 12.745 1.391 1.00 96.06 106 TRP A O 1
ATOM 820 N N . ALA A 1 107 ? 7.113 13.834 0.651 1.00 96.81 107 ALA A N 1
ATOM 821 C CA . ALA A 1 107 ? 6.505 14.286 -0.595 1.00 96.81 107 ALA A CA 1
ATOM 822 C C . ALA A 1 107 ? 6.091 13.100 -1.480 1.00 96.81 107 ALA A C 1
ATOM 824 O O . ALA A 1 107 ? 4.956 13.058 -1.942 1.00 96.81 107 ALA A O 1
ATOM 825 N N . ALA A 1 108 ? 6.969 12.106 -1.658 1.00 94.56 108 ALA A N 1
ATOM 826 C CA . ALA A 1 108 ? 6.646 10.909 -2.432 1.00 94.56 108 ALA A CA 1
ATOM 827 C C . ALA A 1 108 ? 5.477 10.121 -1.816 1.00 94.56 108 ALA A C 1
ATOM 829 O O . ALA A 1 108 ? 4.579 9.697 -2.540 1.00 94.56 108 ALA A O 1
ATOM 830 N N . MET A 1 109 ? 5.441 9.978 -0.486 1.00 97.25 109 MET A N 1
ATOM 831 C CA . MET A 1 109 ? 4.344 9.281 0.199 1.00 97.25 109 MET A CA 1
ATOM 832 C C . MET A 1 109 ? 3.013 10.032 0.102 1.00 97.25 109 MET A C 1
ATOM 834 O O . MET A 1 109 ? 1.982 9.408 -0.123 1.00 97.25 109 MET A O 1
ATOM 838 N N . HIS A 1 110 ? 3.018 11.365 0.194 1.00 97.38 110 HIS A N 1
ATOM 839 C CA . HIS A 1 110 ? 1.801 12.161 0.003 1.00 97.38 110 HIS A CA 1
ATOM 840 C C . HIS A 1 110 ? 1.296 12.114 -1.441 1.00 97.38 110 HIS A C 1
ATOM 842 O O . HIS A 1 110 ? 0.088 12.066 -1.652 1.00 97.38 110 HIS A O 1
ATOM 848 N N . ILE A 1 111 ? 2.195 12.082 -2.432 1.00 97.31 111 ILE A N 1
ATOM 849 C CA . ILE A 1 111 ? 1.811 11.859 -3.834 1.00 97.31 111 ILE A CA 1
ATOM 850 C C . ILE A 1 111 ? 1.119 10.502 -3.968 1.00 97.31 111 ILE A C 1
ATOM 852 O O . ILE A 1 111 ? 0.024 10.430 -4.517 1.00 97.31 111 ILE A O 1
ATOM 856 N N . LYS A 1 112 ? 1.714 9.440 -3.411 1.00 97.12 112 LYS A N 1
ATOM 857 C CA . LYS A 1 112 ? 1.143 8.089 -3.452 1.00 97.12 112 LYS A CA 1
ATOM 858 C C . LYS A 1 112 ? -0.217 8.012 -2.754 1.00 97.12 112 LYS A C 1
ATOM 860 O O . LYS A 1 112 ? -1.157 7.454 -3.309 1.00 97.12 112 LYS A O 1
ATOM 865 N N . ALA A 1 113 ? -0.359 8.664 -1.601 1.00 98.38 113 ALA A N 1
ATOM 866 C CA . ALA A 1 113 ? -1.645 8.785 -0.927 1.00 98.38 113 ALA A CA 1
ATOM 867 C C . ALA A 1 113 ? -2.688 9.511 -1.787 1.00 98.38 113 ALA A C 1
ATOM 869 O O . ALA A 1 113 ? -3.811 9.034 -1.907 1.00 98.38 113 ALA A O 1
ATOM 870 N N . GLY A 1 114 ? -2.311 10.613 -2.441 1.00 98.31 114 GLY A N 1
ATOM 871 C CA . GLY A 1 114 ? -3.179 11.316 -3.385 1.00 98.31 114 GLY A CA 1
ATOM 872 C C . GLY A 1 114 ? -3.664 10.421 -4.529 1.00 98.31 114 GLY A C 1
ATOM 873 O O . GLY A 1 114 ? -4.847 10.453 -4.851 1.00 98.31 114 GLY A O 1
ATOM 874 N N . LEU A 1 115 ? -2.789 9.574 -5.080 1.00 98.56 115 LEU A N 1
ATOM 875 C CA . LEU A 1 115 ? -3.146 8.614 -6.133 1.00 98.56 115 LEU A CA 1
ATOM 876 C C . LEU A 1 115 ? -4.168 7.575 -5.659 1.00 98.56 115 LEU A C 1
ATOM 878 O O . LEU A 1 115 ? -5.070 7.219 -6.411 1.00 98.56 115 LEU A O 1
ATOM 882 N N . TYR A 1 116 ? -4.058 7.098 -4.418 1.00 98.75 116 TYR A N 1
ATOM 883 C CA . TYR A 1 116 ? -5.044 6.170 -3.859 1.00 98.75 116 TYR A CA 1
ATOM 884 C C . TYR A 1 116 ? -6.390 6.837 -3.604 1.00 98.75 116 TYR A C 1
ATOM 886 O O . TYR A 1 116 ? -7.423 6.246 -3.906 1.00 98.75 116 TYR A O 1
ATOM 894 N N . LEU A 1 117 ? -6.389 8.073 -3.101 1.00 98.56 117 LEU A N 1
ATOM 895 C CA . LEU A 1 117 ? -7.616 8.849 -2.920 1.00 98.56 117 LEU A CA 1
ATOM 896 C C . LEU A 1 117 ? -8.296 9.136 -4.268 1.00 98.56 117 LEU A C 1
ATOM 898 O O . LEU A 1 117 ? -9.504 8.959 -4.387 1.00 98.56 117 LEU A O 1
ATOM 902 N N . GLU A 1 118 ? -7.528 9.506 -5.299 1.00 98.19 118 GLU A N 1
ATOM 903 C CA . GLU A 1 118 ? -8.028 9.659 -6.675 1.00 98.19 118 GLU A CA 1
ATOM 904 C C . GLU A 1 118 ? -8.622 8.346 -7.210 1.00 98.19 118 GLU A C 1
ATOM 906 O O . GLU A 1 118 ? -9.661 8.355 -7.868 1.00 98.19 118 GLU A O 1
ATOM 911 N N . ALA A 1 119 ? -8.003 7.210 -6.880 1.00 98.12 119 ALA A N 1
ATOM 912 C CA . ALA A 1 119 ? -8.477 5.881 -7.253 1.00 98.12 119 ALA A CA 1
ATOM 913 C C . ALA A 1 119 ? -9.661 5.370 -6.402 1.00 98.12 119 ALA A C 1
ATOM 915 O O . ALA A 1 119 ? -10.142 4.264 -6.654 1.00 98.12 119 ALA A O 1
ATOM 916 N N . GLY A 1 120 ? -10.150 6.145 -5.426 1.00 98.00 120 GLY A N 1
ATOM 917 C CA . GLY A 1 120 ? -11.360 5.840 -4.653 1.00 98.00 120 GLY A CA 1
ATOM 918 C C . GLY A 1 120 ? -11.139 5.385 -3.208 1.00 98.00 120 GLY A C 1
ATOM 919 O O . GLY A 1 120 ? -12.094 4.931 -2.572 1.00 98.00 120 GLY A O 1
ATOM 920 N N . ALA A 1 121 ? -9.922 5.491 -2.668 1.00 98.50 121 ALA A N 1
ATOM 921 C CA . ALA A 1 121 ? -9.687 5.246 -1.247 1.00 98.50 121 ALA A CA 1
ATOM 922 C C . ALA A 1 121 ? -10.410 6.300 -0.393 1.00 98.50 121 ALA A C 1
ATOM 924 O O . ALA A 1 121 ? -10.438 7.488 -0.717 1.00 98.50 121 ALA A O 1
ATOM 925 N N . GLU A 1 122 ? -10.965 5.866 0.732 1.00 98.38 122 GLU A N 1
ATOM 926 C CA . GLU A 1 122 ? -11.652 6.726 1.705 1.00 98.38 122 GLU A CA 1
ATOM 927 C C . GLU A 1 122 ? -10.704 7.173 2.822 1.00 98.38 122 GLU A C 1
ATOM 929 O O . GLU A 1 122 ? -10.918 8.189 3.491 1.00 98.38 122 GLU A O 1
ATOM 934 N N . GLU A 1 123 ? -9.637 6.407 3.026 1.00 98.19 123 GLU A N 1
ATOM 935 C CA . GLU A 1 123 ? -8.647 6.623 4.061 1.00 98.19 123 GLU A CA 1
ATOM 936 C C . GLU A 1 123 ? -7.286 6.091 3.591 1.00 98.19 123 GLU A C 1
ATOM 938 O O . GLU A 1 123 ? -7.168 4.954 3.137 1.00 98.19 123 GLU A O 1
ATOM 943 N N . VAL A 1 124 ? -6.233 6.900 3.714 1.00 98.81 124 VAL A N 1
ATOM 944 C CA . VAL A 1 124 ? -4.856 6.460 3.468 1.00 98.81 124 VAL A CA 1
ATOM 945 C C . VAL A 1 124 ? -4.010 6.685 4.707 1.00 98.81 124 VAL A C 1
ATOM 947 O O . VAL A 1 124 ? -3.993 7.783 5.266 1.00 98.81 124 VAL A O 1
ATOM 950 N N . TRP A 1 125 ? -3.290 5.656 5.139 1.00 98.75 125 TRP A N 1
ATOM 951 C CA . TRP A 1 125 ? -2.345 5.746 6.247 1.00 98.75 125 TRP A CA 1
ATOM 952 C C . TRP A 1 125 ? -0.918 5.809 5.720 1.00 98.75 125 TRP A C 1
ATOM 954 O O . TRP A 1 125 ? -0.523 5.009 4.878 1.00 98.75 125 TRP A O 1
ATOM 964 N N . ILE A 1 126 ? -0.128 6.726 6.268 1.00 98.62 126 ILE A N 1
ATOM 965 C CA . ILE A 1 126 ? 1.329 6.711 6.148 1.00 98.62 126 ILE A CA 1
ATOM 966 C C . ILE A 1 126 ? 1.878 6.394 7.535 1.00 98.62 126 ILE A C 1
ATOM 968 O O . ILE A 1 126 ? 1.685 7.171 8.473 1.00 98.62 126 ILE A O 1
ATOM 972 N N . GLN A 1 127 ? 2.529 5.243 7.669 1.00 98.50 127 GLN A N 1
ATOM 973 C CA . GLN A 1 127 ? 3.080 4.741 8.923 1.00 98.50 127 GLN A CA 1
ATOM 974 C C . GLN A 1 127 ? 4.608 4.796 8.882 1.00 98.50 127 GLN A C 1
ATOM 976 O O . GLN A 1 127 ? 5.233 4.222 7.998 1.00 98.50 127 GLN A O 1
ATOM 981 N N . THR A 1 128 ? 5.246 5.447 9.846 1.00 97.44 128 THR A N 1
ATOM 982 C CA . THR A 1 128 ? 6.703 5.375 10.010 1.00 97.44 128 THR A CA 1
ATOM 983 C C . THR A 1 128 ? 7.111 4.126 10.793 1.00 97.44 128 THR A C 1
ATOM 985 O O . THR A 1 128 ? 6.328 3.579 11.576 1.00 97.44 128 THR A O 1
ATOM 988 N N . LEU A 1 129 ? 8.362 3.682 10.614 1.00 95.81 129 LEU A N 1
ATOM 989 C CA . LEU A 1 129 ? 8.899 2.482 11.277 1.00 95.81 129 LEU A CA 1
ATOM 990 C C . LEU A 1 129 ? 8.979 2.593 12.809 1.00 95.81 129 LEU A C 1
ATOM 992 O O . LEU A 1 129 ? 9.060 1.563 13.477 1.00 95.81 129 LEU A O 1
ATOM 996 N N . ASP A 1 130 ? 8.982 3.812 13.352 1.00 93.25 130 ASP A N 1
ATOM 997 C CA . ASP A 1 130 ? 8.980 4.115 14.789 1.00 93.25 130 ASP A CA 1
ATOM 998 C C . ASP A 1 130 ? 7.568 4.322 15.368 1.00 93.25 130 ASP A C 1
ATOM 1000 O O . ASP A 1 130 ? 7.425 4.570 16.563 1.00 93.25 130 ASP A O 1
ATOM 1004 N N . GLY A 1 131 ? 6.520 4.162 14.552 1.00 93.12 131 GLY A N 1
ATOM 1005 C CA . GLY A 1 131 ? 5.137 4.109 15.026 1.00 93.12 131 GLY A CA 1
ATOM 1006 C C . GLY A 1 131 ? 4.312 5.382 14.815 1.00 93.12 131 GLY A C 1
ATOM 1007 O O . GLY A 1 131 ? 3.115 5.364 15.106 1.00 93.12 131 GLY A O 1
ATOM 1008 N N . GLN A 1 132 ? 4.862 6.456 14.241 1.00 96.50 132 GLN A N 1
ATOM 1009 C CA . GLN A 1 132 ? 4.065 7.633 13.883 1.00 96.50 132 GLN A CA 1
ATOM 1010 C C . GLN A 1 132 ? 3.131 7.334 12.702 1.00 96.50 132 GLN A C 1
ATOM 1012 O O . GLN A 1 132 ? 3.553 6.831 11.661 1.00 96.50 132 GLN A O 1
ATOM 1017 N N . ARG A 1 133 ? 1.851 7.695 12.847 1.00 97.69 133 ARG A N 1
ATOM 1018 C CA . ARG A 1 133 ? 0.842 7.568 11.792 1.00 97.69 133 ARG A CA 1
ATOM 1019 C C . ARG A 1 133 ? 0.336 8.930 11.344 1.00 97.69 133 ARG A C 1
ATOM 1021 O O . ARG A 1 133 ? -0.057 9.757 12.165 1.00 97.69 133 ARG A O 1
ATOM 1028 N N . THR A 1 134 ? 0.252 9.114 10.035 1.00 98.19 134 THR A N 1
ATOM 1029 C CA . THR A 1 134 ? -0.532 10.172 9.399 1.00 98.19 134 THR A CA 1
ATOM 1030 C C . THR A 1 134 ? -1.714 9.534 8.686 1.00 98.19 134 THR A C 1
ATOM 1032 O O . THR A 1 134 ? -1.530 8.600 7.911 1.00 98.19 134 THR A O 1
ATOM 1035 N N . VAL A 1 135 ? -2.923 10.032 8.944 1.00 98.31 135 VAL A N 1
ATOM 1036 C CA . VAL A 1 135 ? -4.140 9.608 8.244 1.00 98.31 135 VAL A CA 1
ATOM 1037 C C . VAL A 1 135 ? -4.573 10.725 7.308 1.00 98.31 135 VAL A C 1
ATOM 1039 O O . VAL A 1 135 ? -4.760 11.862 7.739 1.00 98.31 135 VAL A O 1
ATOM 1042 N N . ILE A 1 136 ? -4.731 10.391 6.035 1.00 98.31 136 ILE A N 1
ATOM 1043 C CA . ILE A 1 136 ? -5.141 11.301 4.972 1.00 98.31 136 ILE A CA 1
ATOM 1044 C C . ILE A 1 136 ? -6.496 10.820 4.460 1.00 98.31 136 ILE A C 1
ATOM 1046 O O . ILE A 1 136 ? -6.690 9.632 4.219 1.00 98.31 136 ILE A O 1
ATOM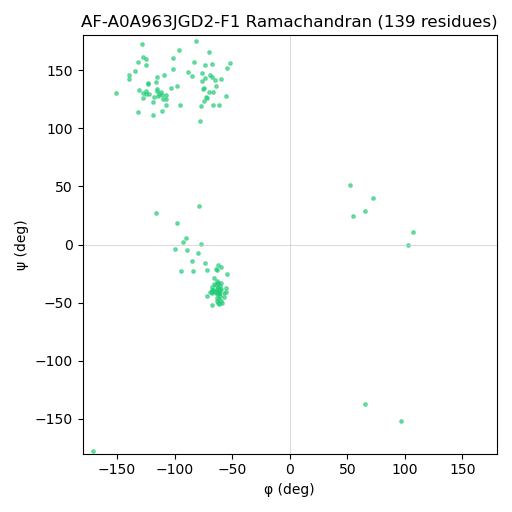 1050 N N . LYS A 1 137 ? -7.446 11.741 4.319 1.00 97.69 137 LYS A N 1
ATOM 1051 C CA . LYS A 1 137 ? -8.794 11.471 3.808 1.00 97.69 137 LYS A CA 1
ATOM 1052 C C . LYS A 1 137 ? -9.082 12.384 2.616 1.00 97.69 137 LYS A C 1
ATOM 1054 O O . LYS A 1 137 ? -8.418 13.420 2.497 1.00 97.69 137 LYS A O 1
ATOM 1059 N N . PRO A 1 138 ? -10.051 12.041 1.749 1.00 93.69 138 PRO A N 1
ATOM 1060 C CA . PRO A 1 138 ? -10.517 12.954 0.717 1.00 93.69 138 PRO A CA 1
ATOM 1061 C C . PRO A 1 138 ? -10.964 14.288 1.335 1.00 93.69 138 PRO A C 1
ATOM 1063 O O . PRO A 1 138 ? -11.411 14.304 2.489 1.00 93.69 138 PRO A O 1
ATOM 1066 N N . PRO A 1 139 ? -10.883 15.407 0.597 1.00 85.56 139 PRO A N 1
ATOM 1067 C CA . PRO A 1 139 ? -11.473 16.659 1.046 1.00 85.56 139 PRO A CA 1
ATOM 1068 C C . PRO A 1 139 ? -12.958 16.434 1.346 1.00 85.56 139 PRO A C 1
ATOM 1070 O O . PRO A 1 139 ? -13.689 15.908 0.507 1.00 85.56 139 PRO A O 1
ATOM 1073 N N . THR A 1 140 ? -13.413 16.824 2.535 1.00 78.50 140 THR A N 1
ATOM 1074 C CA . THR A 1 140 ? -14.850 16.942 2.791 1.00 78.50 140 THR A CA 1
ATOM 1075 C C . THR A 1 140 ? -15.375 18.078 1.923 1.00 78.50 140 THR A C 1
ATOM 1077 O O . THR A 1 140 ? -14.863 19.195 2.028 1.00 78.50 140 THR A O 1
ATOM 1080 N N . GLY A 1 141 ? -16.325 17.764 1.039 1.00 54.56 141 GLY A N 1
ATOM 1081 C CA . GLY A 1 141 ? -17.055 18.764 0.256 1.00 54.56 141 GLY A CA 1
ATOM 1082 C C . GLY A 1 141 ? -17.856 19.728 1.119 1.00 54.56 141 GLY A C 1
ATOM 1083 O O . GLY A 1 141 ? -18.107 19.404 2.304 1.00 54.56 141 GLY A O 1
#

Radius of gyration: 14.43 Å; Cα contacts (8 Å, |Δi|>4): 260; chains: 1; bounding box: 34×33×35 Å

Foldseek 3Di:
DAVVCLVPPPVNPPDQWLWFAFQVRDIDTDHDDPLLVVVLVVVLVVLVVDPQWHKDAQQWEQFPGHTDTFRIAIAGNVRCVVQPPDPRGPAAGQEGEDEDDPPDDPVNVVVVVVRNVRRPHQWYWYAYSVGDIDIDGPDDD